Protein AF-A0A3R7EF73-F1 (afdb_monomer_lite)

pLDDT: mean 93.71, std 4.63, range [62.19, 98.06]

Sequence (76 aa):
AGLNPIRDRRGEKDLFGYTLRVKRTAIADELASAAELVIGQADEGIPAAIIRGYEYAKSNRGSARELVRAQEKSLF

Radius of gyration: 15.65 Å; chains: 1; bounding box: 32×32×42 Å

Foldseek 3Di:
DWFAQKDDQAQPADPVRDGDHDDIDRNVVVVVVVFCVVQDDPDPPRPGDDDPDDDTDTDPPHDPVVVDDDPVPDPD

Secondary structure (DSSP, 8-state):
-EE-SEEE-TT-B-TTSPBPSS-EEEHHHHHHHHHHHHH-SSS---------S----EESS--GGGTSPPGGG---

Structure (mmCIF, N/CA/C/O backbone):
data_AF-A0A3R7EF73-F1
#
_entry.id   AF-A0A3R7EF73-F1
#
loop_
_atom_site.group_PDB
_atom_site.id
_atom_site.type_symbol
_atom_site.label_atom_id
_atom_site.label_alt_id
_atom_site.label_comp_id
_atom_site.label_asym_id
_atom_site.label_entity_id
_atom_site.label_seq_id
_atom_site.pdbx_PDB_ins_code
_atom_site.Cartn_x
_atom_site.Cartn_y
_atom_site.Cartn_z
_atom_site.occupancy
_atom_site.B_iso_or_equiv
_atom_site.auth_seq_id
_atom_site.auth_comp_id
_atom_site.auth_asym_id
_atom_site.auth_atom_id
_atom_site.pdbx_PDB_model_num
ATOM 1 N N . ALA A 1 1 ? -8.820 -9.582 -4.323 1.00 62.19 1 ALA A N 1
ATOM 2 C CA . ALA A 1 1 ? -8.156 -8.857 -5.426 1.00 62.19 1 ALA A CA 1
ATOM 3 C C . ALA A 1 1 ? -9.097 -7.778 -5.952 1.00 62.19 1 ALA A C 1
ATOM 5 O O . ALA A 1 1 ? -10.305 -7.956 -5.870 1.00 62.19 1 ALA A O 1
ATOM 6 N N . GLY A 1 2 ? -8.549 -6.666 -6.433 1.00 89.88 2 GLY A N 1
ATOM 7 C CA . GLY A 1 2 ? -9.291 -5.497 -6.928 1.00 89.88 2 GLY A CA 1
ATOM 8 C C . GLY A 1 2 ? -8.354 -4.343 -7.303 1.00 89.88 2 GLY A C 1
ATOM 9 O O . GLY A 1 2 ? -8.656 -3.561 -8.197 1.00 89.88 2 GLY A O 1
ATOM 10 N N . LEU A 1 3 ? -7.169 -4.323 -6.690 1.00 93.06 3 LEU A N 1
ATOM 11 C CA . LEU A 1 3 ? -6.057 -3.391 -6.872 1.00 93.06 3 LEU A CA 1
ATOM 12 C C . LEU A 1 3 ? -4.815 -4.163 -7.353 1.00 93.06 3 LEU A C 1
ATOM 14 O O . LEU A 1 3 ? -4.585 -5.291 -6.914 1.00 93.06 3 LEU A O 1
ATOM 18 N N . ASN A 1 4 ? -3.995 -3.553 -8.209 1.00 94.44 4 ASN A N 1
ATOM 19 C CA . ASN A 1 4 ? -2.610 -3.971 -8.421 1.00 94.44 4 ASN A CA 1
ATOM 20 C C . ASN A 1 4 ? -1.730 -3.422 -7.276 1.00 94.44 4 ASN A C 1
ATOM 22 O O . ASN A 1 4 ? -1.637 -2.199 -7.143 1.00 94.44 4 ASN A O 1
ATOM 26 N N . PRO A 1 5 ? -1.099 -4.277 -6.448 1.00 94.50 5 PRO A N 1
ATOM 27 C CA . PRO A 1 5 ? -0.356 -3.827 -5.268 1.00 94.50 5 PRO A CA 1
ATOM 28 C C . PRO A 1 5 ? 0.901 -3.019 -5.613 1.00 94.50 5 PRO A C 1
ATOM 30 O O . PRO A 1 5 ? 1.378 -2.254 -4.775 1.00 94.50 5 PRO A O 1
ATOM 33 N N . ILE A 1 6 ? 1.430 -3.163 -6.835 1.00 94.88 6 ILE A N 1
ATOM 34 C CA . ILE A 1 6 ? 2.628 -2.461 -7.292 1.00 94.88 6 ILE A CA 1
ATOM 35 C C . ILE A 1 6 ? 2.309 -1.613 -8.519 1.00 94.88 6 ILE A C 1
ATOM 37 O O . ILE A 1 6 ? 1.901 -2.121 -9.563 1.00 94.88 6 ILE A O 1
ATOM 41 N N . ARG A 1 7 ? 2.609 -0.316 -8.437 1.00 93.31 7 ARG A N 1
ATOM 42 C CA . ARG A 1 7 ? 2.664 0.559 -9.607 1.00 93.31 7 ARG A CA 1
ATOM 43 C C . ARG A 1 7 ? 4.068 0.525 -10.193 1.00 93.31 7 ARG A C 1
ATOM 45 O O . ARG A 1 7 ? 5.013 1.067 -9.616 1.00 93.31 7 ARG A O 1
ATOM 52 N N . ASP A 1 8 ? 4.202 -0.118 -11.345 1.00 92.62 8 ASP A N 1
ATOM 53 C CA . ASP A 1 8 ? 5.435 -0.099 -12.120 1.00 92.62 8 ASP A CA 1
ATOM 54 C C . ASP A 1 8 ? 5.494 1.166 -12.975 1.00 92.62 8 ASP A C 1
ATOM 56 O O . ASP A 1 8 ? 4.645 1.375 -13.836 1.00 92.62 8 ASP A O 1
ATOM 60 N N . ARG A 1 9 ? 6.483 2.018 -12.707 1.00 92.31 9 ARG A N 1
ATOM 61 C CA . ARG A 1 9 ? 6.704 3.281 -13.423 1.00 92.31 9 ARG A CA 1
ATOM 62 C C . ARG A 1 9 ? 7.934 3.219 -14.323 1.00 92.31 9 ARG A C 1
ATOM 64 O O . ARG A 1 9 ? 8.379 4.240 -14.842 1.00 92.31 9 ARG A O 1
ATOM 71 N N . ARG A 1 10 ? 8.549 2.042 -14.469 1.00 94.75 10 ARG A N 1
ATOM 72 C CA . ARG A 1 10 ? 9.694 1.866 -15.366 1.00 94.75 10 ARG A CA 1
ATOM 73 C C . ARG A 1 10 ? 9.259 2.160 -16.801 1.00 94.75 10 ARG A C 1
ATOM 75 O O . ARG A 1 10 ? 8.204 1.713 -17.234 1.00 94.75 10 ARG A O 1
ATOM 82 N N . GLY A 1 11 ? 10.074 2.914 -17.530 1.00 94.38 11 GLY A N 1
ATOM 83 C CA . GLY A 1 11 ? 9.744 3.366 -18.885 1.00 94.38 11 GLY A CA 1
ATOM 84 C C . GLY A 1 11 ? 9.017 4.713 -18.952 1.00 94.38 11 GLY A C 1
ATOM 85 O O . GLY A 1 11 ? 9.062 5.349 -20.003 1.00 94.38 11 GLY A O 1
ATOM 86 N N . GLU A 1 12 ? 8.426 5.198 -17.852 1.00 95.06 12 GLU A N 1
ATOM 87 C CA . GLU A 1 12 ? 7.895 6.565 -17.788 1.00 95.06 12 GLU A CA 1
ATOM 88 C C . GLU A 1 12 ? 9.030 7.604 -17.857 1.00 95.06 12 GLU A C 1
ATOM 90 O O . GLU A 1 12 ? 10.189 7.319 -17.529 1.00 95.06 12 GLU A O 1
ATOM 95 N N . LYS A 1 13 ? 8.677 8.824 -18.270 1.00 96.88 13 LYS A N 1
ATOM 96 C CA . LYS A 1 13 ? 9.569 9.984 -18.314 1.00 96.88 13 LYS A CA 1
ATOM 97 C C . LYS A 1 13 ? 9.405 10.835 -17.060 1.00 96.88 13 LYS A C 1
ATOM 99 O O . LYS A 1 13 ? 8.284 11.040 -16.599 1.00 96.88 13 LYS A O 1
ATOM 104 N N . ASP A 1 14 ? 10.513 11.312 -16.506 1.00 94.38 14 ASP A N 1
ATOM 105 C CA . ASP A 1 14 ? 10.495 12.303 -15.431 1.00 94.38 14 ASP A CA 1
ATOM 106 C C . ASP A 1 14 ? 10.338 13.740 -15.968 1.00 94.38 14 ASP A C 1
ATOM 108 O O . ASP A 1 14 ? 10.182 13.960 -17.172 1.00 94.38 14 ASP A O 1
ATOM 112 N N . LEU A 1 15 ? 10.387 14.723 -15.061 1.00 95.94 15 LEU A N 1
ATOM 113 C CA . LEU A 1 15 ? 10.240 16.150 -15.378 1.00 95.94 15 LEU A CA 1
ATOM 114 C C . LEU A 1 15 ? 11.314 16.690 -16.337 1.00 95.94 15 LEU A C 1
ATOM 116 O O . LEU A 1 15 ? 11.105 17.733 -16.947 1.00 95.94 15 LEU A O 1
ATOM 120 N N . PHE A 1 16 ? 12.440 15.993 -16.487 1.00 96.88 16 PHE A N 1
ATOM 121 C CA . PHE A 1 16 ? 13.557 16.388 -17.344 1.00 96.88 16 PHE A CA 1
ATOM 122 C C . PHE A 1 16 ? 13.690 15.484 -18.582 1.00 96.88 16 PHE A C 1
ATOM 124 O O . PHE A 1 16 ? 14.660 15.590 -19.329 1.00 96.88 16 PHE A O 1
ATOM 131 N N . GLY A 1 17 ? 12.723 14.590 -18.820 1.00 95.75 17 GLY A N 1
ATOM 132 C CA . GLY A 1 17 ? 12.721 13.684 -19.969 1.00 95.75 17 GLY A CA 1
ATOM 133 C C . GLY A 1 17 ? 13.613 12.444 -19.814 1.00 95.75 17 GLY A C 1
ATOM 134 O O . GLY A 1 17 ? 13.797 11.694 -20.787 1.00 95.75 17 GLY A O 1
ATOM 135 N N . TYR A 1 18 ? 14.132 12.158 -18.617 1.00 95.50 18 TYR A N 1
ATOM 136 C CA . TYR A 1 18 ? 14.865 10.918 -18.360 1.00 95.50 18 TYR A CA 1
ATOM 137 C C . TYR A 1 18 ? 13.907 9.747 -18.150 1.00 95.50 18 TYR A C 1
ATOM 139 O O . TYR A 1 18 ? 12.834 9.880 -17.566 1.00 95.50 18 TYR A O 1
ATOM 147 N N . THR A 1 19 ? 14.298 8.571 -18.642 1.00 96.69 19 THR A N 1
ATOM 148 C CA . THR A 1 19 ? 13.507 7.348 -18.474 1.00 96.69 19 THR A CA 1
ATOM 149 C C . THR A 1 19 ? 13.752 6.739 -17.097 1.00 96.69 19 THR A C 1
ATOM 151 O O . THR A 1 19 ? 14.887 6.402 -16.752 1.00 96.69 19 THR A O 1
ATOM 154 N N . LEU A 1 20 ? 12.682 6.502 -16.339 1.00 95.69 20 LEU A N 1
ATOM 155 C CA . LEU A 1 20 ? 12.751 5.793 -15.065 1.00 95.69 20 LEU A CA 1
ATOM 156 C C . LEU A 1 20 ? 13.168 4.332 -15.292 1.00 95.69 20 LEU A C 1
ATOM 158 O O . LEU A 1 20 ? 12.477 3.575 -15.973 1.00 95.69 20 LEU A O 1
ATOM 162 N N . ARG A 1 21 ? 14.296 3.911 -14.702 1.00 91.94 21 ARG A N 1
ATOM 163 C CA . ARG A 1 21 ? 14.841 2.547 -14.887 1.00 91.94 21 ARG A CA 1
ATOM 164 C C . ARG A 1 21 ? 14.421 1.552 -13.804 1.00 91.94 21 ARG A C 1
ATOM 166 O O . ARG A 1 21 ? 14.289 0.366 -14.086 1.00 91.94 21 ARG A O 1
ATOM 173 N N . VAL A 1 22 ? 14.206 2.016 -12.571 1.00 88.38 22 VAL A N 1
ATOM 174 C CA . VAL A 1 22 ? 14.050 1.141 -11.387 1.00 88.38 22 VAL A CA 1
ATOM 175 C C . VAL A 1 22 ? 12.873 1.521 -10.479 1.00 88.38 22 VAL A C 1
ATOM 177 O O . VAL A 1 22 ? 12.831 1.124 -9.319 1.00 88.38 22 VAL A O 1
ATOM 180 N N . LYS A 1 23 ? 11.892 2.285 -10.975 1.00 90.88 23 LYS A N 1
ATOM 181 C CA . LYS A 1 23 ? 10.793 2.783 -10.136 1.00 90.88 23 LYS A CA 1
ATOM 182 C C . LYS A 1 23 ? 9.612 1.808 -10.096 1.00 90.88 23 LYS A C 1
ATOM 184 O O . LYS A 1 23 ? 8.819 1.750 -11.030 1.00 90.88 23 LYS A O 1
ATOM 189 N N . ARG A 1 24 ? 9.477 1.088 -8.982 1.00 92.31 24 ARG A N 1
ATOM 190 C CA . ARG A 1 24 ? 8.282 0.315 -8.612 1.00 92.31 24 ARG A CA 1
ATOM 191 C C . ARG A 1 24 ? 7.802 0.808 -7.252 1.00 92.31 24 ARG A C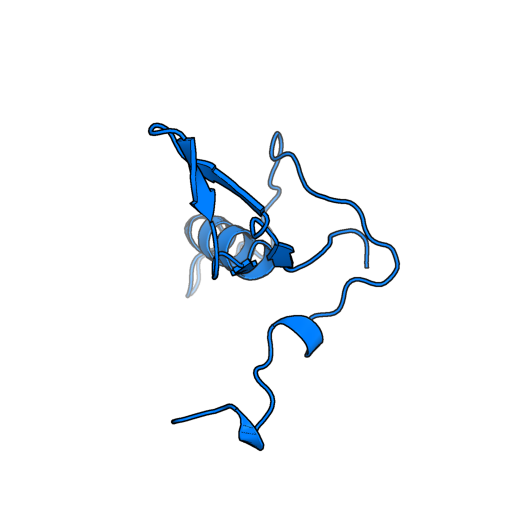 1
ATOM 193 O O . ARG A 1 24 ? 8.602 0.854 -6.323 1.00 92.31 24 ARG A O 1
ATOM 200 N N . THR A 1 25 ? 6.538 1.194 -7.153 1.00 94.38 25 THR A N 1
ATOM 201 C CA . THR A 1 25 ? 5.955 1.719 -5.913 1.00 94.38 25 THR A CA 1
ATOM 202 C C . THR A 1 25 ? 4.971 0.709 -5.330 1.00 94.38 25 THR A C 1
ATOM 204 O O . THR A 1 25 ? 4.090 0.241 -6.053 1.00 94.38 25 THR A O 1
ATOM 207 N N . ALA A 1 26 ? 5.116 0.377 -4.046 1.00 95.69 26 ALA A N 1
ATOM 208 C CA . ALA A 1 26 ? 4.212 -0.496 -3.297 1.00 95.69 26 ALA A CA 1
ATOM 209 C C . ALA A 1 26 ? 2.957 0.280 -2.860 1.00 95.69 26 ALA A C 1
ATOM 211 O O . ALA A 1 26 ? 2.831 0.703 -1.717 1.00 95.69 26 ALA A O 1
ATOM 212 N N . ILE A 1 27 ? 2.032 0.497 -3.797 1.00 95.56 27 ILE A N 1
ATOM 213 C CA . ILE A 1 27 ? 0.820 1.300 -3.573 1.00 95.56 27 ILE A CA 1
ATOM 214 C C . ILE A 1 27 ? -0.044 0.731 -2.448 1.00 95.56 27 ILE A C 1
ATOM 216 O O . ILE A 1 27 ? -0.641 1.489 -1.692 1.00 95.56 27 ILE A O 1
ATOM 220 N N . ALA A 1 28 ? -0.121 -0.597 -2.328 1.00 95.31 28 ALA A N 1
ATOM 221 C CA . ALA A 1 28 ? -0.875 -1.221 -1.246 1.00 95.31 28 ALA A CA 1
ATOM 222 C C . ALA A 1 28 ? -0.344 -0.812 0.141 1.00 95.31 28 ALA A C 1
ATOM 224 O O . ALA A 1 28 ? -1.151 -0.500 1.012 1.00 95.31 28 ALA A O 1
ATOM 225 N N . ASP A 1 29 ? 0.980 -0.744 0.311 1.00 96.38 29 ASP A N 1
ATOM 226 C CA . ASP A 1 29 ? 1.605 -0.338 1.575 1.00 96.38 29 ASP A CA 1
ATOM 227 C C . ASP A 1 29 ? 1.419 1.161 1.824 1.00 96.38 29 ASP A C 1
ATOM 229 O O . ASP A 1 29 ? 1.044 1.546 2.921 1.00 96.38 29 ASP A O 1
ATOM 233 N N . GLU A 1 30 ? 1.577 2.013 0.803 1.00 96.88 30 GLU A N 1
ATOM 234 C CA . GLU A 1 30 ? 1.336 3.461 0.940 1.00 96.88 30 GLU A CA 1
ATOM 235 C C . GLU A 1 30 ? -0.105 3.764 1.389 1.00 96.88 30 GLU A C 1
ATOM 237 O O . GLU A 1 30 ? -0.329 4.609 2.258 1.00 96.88 30 GLU A O 1
ATOM 242 N N . LEU A 1 31 ? -1.090 3.052 0.829 1.00 96.50 31 LEU A N 1
ATOM 243 C CA . LEU A 1 31 ? -2.495 3.174 1.222 1.00 96.50 31 LEU A CA 1
ATOM 244 C C . LEU A 1 31 ? -2.743 2.629 2.635 1.00 96.50 31 LEU A C 1
ATOM 246 O O . LEU A 1 31 ? -3.495 3.241 3.392 1.00 96.50 31 LEU A O 1
ATOM 250 N N . ALA A 1 32 ? -2.120 1.504 2.997 1.00 96.12 32 ALA A N 1
ATOM 251 C CA . ALA A 1 32 ? -2.229 0.929 4.335 1.00 96.12 32 ALA A CA 1
ATOM 252 C C . ALA A 1 32 ? -1.621 1.858 5.398 1.00 96.12 32 ALA A C 1
ATOM 254 O O . ALA A 1 32 ? -2.273 2.136 6.400 1.00 96.12 32 ALA A O 1
ATOM 255 N N . SER A 1 33 ? -0.437 2.418 5.141 1.00 97.00 33 SER A N 1
ATOM 256 C CA . SER A 1 33 ? 0.207 3.400 6.018 1.00 97.00 33 SER A CA 1
ATOM 257 C C . SER A 1 33 ? -0.619 4.679 6.156 1.00 97.00 33 SER A C 1
ATOM 259 O O . SER A 1 33 ? -0.723 5.232 7.245 1.00 97.00 33 SER A O 1
ATOM 261 N N . ALA A 1 34 ? -1.257 5.152 5.080 1.00 97.06 34 ALA A N 1
ATOM 262 C CA . ALA A 1 34 ? -2.162 6.298 5.170 1.00 97.06 34 ALA A CA 1
ATOM 263 C C . ALA A 1 34 ? -3.420 5.987 6.002 1.00 97.06 34 ALA A C 1
ATOM 265 O O . ALA A 1 34 ? -3.880 6.836 6.762 1.00 97.06 34 ALA A O 1
ATOM 266 N N . ALA A 1 35 ? -3.978 4.780 5.866 1.00 97.81 35 ALA A N 1
ATOM 267 C CA . ALA A 1 35 ? -5.124 4.329 6.652 1.00 97.81 35 ALA A CA 1
ATOM 268 C C . ALA A 1 35 ? -4.785 4.186 8.144 1.00 97.81 35 ALA A C 1
AT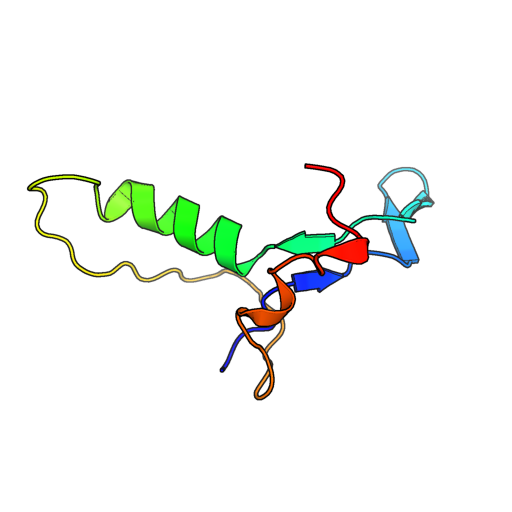OM 270 O O . ALA A 1 35 ? -5.607 4.528 8.991 1.00 97.81 35 ALA A O 1
ATOM 271 N N . GLU A 1 36 ? -3.575 3.731 8.466 1.00 97.31 36 GLU A N 1
ATOM 272 C CA . GLU A 1 36 ? -3.098 3.570 9.841 1.00 97.31 36 GLU A CA 1
ATOM 273 C C . GLU A 1 36 ? -3.155 4.883 10.637 1.00 97.31 36 GLU A C 1
ATOM 275 O O . GLU A 1 36 ? -3.564 4.874 11.794 1.00 97.31 36 GLU A O 1
ATOM 280 N N . LEU A 1 37 ? -2.876 6.028 9.998 1.00 97.00 37 LEU A N 1
ATOM 281 C CA . LEU A 1 37 ? -2.945 7.351 10.639 1.00 97.00 37 LEU A CA 1
ATOM 282 C C . LEU A 1 37 ? -4.331 7.705 11.201 1.00 97.00 37 LEU A C 1
ATOM 284 O O . LEU A 1 37 ? -4.419 8.521 12.115 1.00 97.00 37 LEU A O 1
ATOM 288 N N . VAL A 1 38 ? -5.407 7.148 10.636 1.00 97.12 38 VAL A N 1
ATOM 289 C CA . VAL A 1 38 ? -6.787 7.407 11.087 1.00 97.12 38 VAL A CA 1
ATOM 290 C C . VAL A 1 38 ? -7.400 6.230 11.839 1.00 97.12 38 VAL A C 1
ATOM 292 O O . VAL A 1 38 ? -8.363 6.428 12.571 1.00 97.12 38 VAL A O 1
ATOM 295 N N . ILE A 1 39 ? -6.872 5.020 11.639 1.00 98.06 39 ILE A N 1
ATOM 296 C CA . ILE A 1 39 ? -7.264 3.819 12.384 1.00 98.06 39 ILE A CA 1
ATOM 297 C C . ILE A 1 39 ? -6.682 3.862 13.803 1.00 98.06 39 ILE A C 1
ATOM 299 O O . ILE A 1 39 ? -7.373 3.497 14.751 1.00 98.06 39 ILE A O 1
ATOM 303 N N . GLY A 1 40 ? -5.455 4.363 13.954 1.00 96.00 40 GLY A N 1
ATOM 304 C CA . GLY A 1 40 ? -4.740 4.333 15.225 1.00 96.00 40 GLY A CA 1
ATOM 305 C C . GLY A 1 40 ? -3.989 3.019 15.452 1.00 96.00 40 GLY A C 1
ATOM 306 O O . GLY A 1 40 ? -4.072 2.088 14.648 1.00 96.00 40 GLY A O 1
ATOM 307 N N . GLN A 1 41 ? -3.200 2.965 16.525 1.00 94.50 41 GLN A N 1
ATOM 308 C CA . GLN A 1 41 ? -2.299 1.836 16.823 1.00 94.50 41 GLN A CA 1
ATOM 309 C C . GLN A 1 41 ? -2.525 1.216 18.213 1.00 94.50 41 GLN A C 1
ATOM 311 O O . GLN A 1 41 ? -1.762 0.340 18.626 1.00 94.50 41 GLN A O 1
ATOM 316 N N . ALA A 1 42 ? -3.547 1.654 18.944 1.00 95.69 42 ALA A N 1
ATOM 317 C CA . ALA A 1 42 ? -3.809 1.276 20.324 1.00 95.69 42 ALA A CA 1
ATOM 318 C C . ALA A 1 42 ? -5.318 1.076 20.587 1.00 95.69 42 ALA A C 1
ATOM 320 O O . ALA A 1 42 ? -5.934 0.157 20.042 1.00 95.69 42 ALA A O 1
ATOM 321 N N . ASP A 1 43 ? -5.899 1.867 21.491 1.00 96.56 43 ASP A N 1
ATOM 322 C CA . ASP A 1 43 ? -7.260 1.726 22.005 1.00 96.56 43 ASP A CA 1
ATOM 323 C C . ASP A 1 43 ? -8.297 2.590 21.267 1.00 96.56 43 ASP A C 1
ATOM 325 O O . ASP A 1 43 ? -9.444 2.675 21.705 1.00 96.56 43 ASP A O 1
ATOM 329 N N . GLU A 1 44 ? -7.941 3.180 20.120 1.00 98.00 44 GLU A N 1
ATOM 330 C CA . GLU A 1 44 ? -8.815 4.076 19.353 1.00 98.00 44 GLU A CA 1
ATOM 331 C C . GLU A 1 44 ? -10.097 3.378 18.873 1.00 98.00 44 GLU A C 1
ATOM 333 O O . GLU A 1 44 ? -11.130 4.021 18.682 1.00 98.00 44 GLU A O 1
ATOM 338 N N . GLY A 1 45 ? -10.050 2.054 18.688 1.00 96.56 45 GLY A N 1
ATOM 339 C CA . GLY A 1 45 ? -11.230 1.245 18.379 1.00 96.56 45 GLY A CA 1
ATOM 340 C C . GLY A 1 45 ? -11.800 1.469 16.973 1.00 96.56 45 GLY A C 1
ATOM 341 O O . GLY A 1 45 ? -12.982 1.207 16.748 1.00 96.56 45 GLY A O 1
ATOM 342 N N . ILE A 1 46 ? -10.986 1.940 16.021 1.00 97.81 46 ILE A N 1
ATOM 343 C CA . ILE A 1 46 ? -11.395 2.223 14.636 1.00 97.81 46 ILE A CA 1
ATOM 344 C C . ILE A 1 46 ? -10.909 1.085 13.717 1.00 97.81 46 ILE A C 1
ATOM 346 O O . ILE A 1 46 ? -9.748 1.055 13.335 1.00 97.81 46 ILE A O 1
ATOM 350 N N . PRO A 1 47 ? -11.759 0.130 13.299 1.00 95.25 47 PRO A N 1
ATOM 351 C CA . PRO A 1 47 ? -11.294 -1.08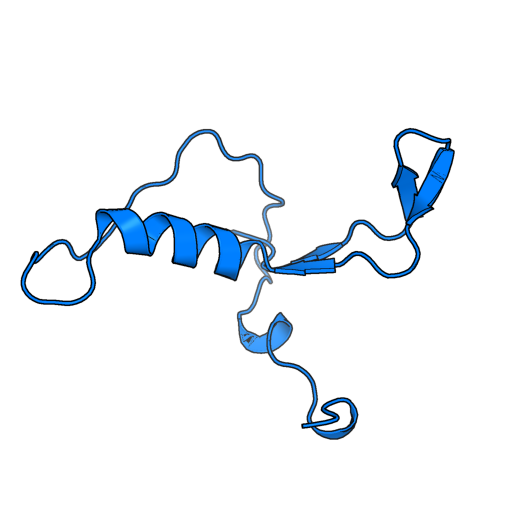8 12.625 1.00 95.25 47 PRO A CA 1
ATOM 352 C C . PRO A 1 47 ? -11.039 -0.933 11.117 1.00 95.25 47 PRO A C 1
ATOM 354 O O . PRO A 1 47 ? -10.571 -1.876 10.478 1.00 95.25 47 PRO A O 1
ATOM 357 N N . ALA A 1 48 ? -11.418 0.195 10.508 1.00 97.06 48 ALA A N 1
ATOM 358 C CA . ALA A 1 48 ? -11.332 0.378 9.062 1.00 97.06 48 ALA A CA 1
ATOM 359 C C . ALA A 1 48 ? -11.267 1.853 8.651 1.00 97.06 48 ALA A C 1
ATOM 361 O O . ALA A 1 48 ? -11.859 2.719 9.293 1.00 97.06 48 ALA A O 1
ATOM 362 N N . ALA A 1 49 ? -10.637 2.109 7.503 1.00 97.44 49 ALA A N 1
ATOM 363 C CA . ALA A 1 49 ? -10.627 3.406 6.836 1.00 97.44 49 ALA A CA 1
ATOM 364 C C . ALA A 1 49 ? -11.076 3.269 5.376 1.00 97.44 49 ALA A C 1
ATOM 366 O O . ALA A 1 49 ? -10.838 2.249 4.726 1.00 97.44 49 ALA A O 1
ATOM 367 N N . ILE A 1 50 ? -11.703 4.320 4.843 1.00 97.38 50 ILE A N 1
ATOM 368 C CA . ILE A 1 50 ? -12.116 4.389 3.438 1.00 97.38 50 ILE A CA 1
ATOM 369 C C . ILE A 1 50 ? -11.289 5.461 2.734 1.00 97.38 50 ILE A C 1
ATOM 371 O O . ILE A 1 50 ? -11.433 6.651 3.013 1.00 97.38 50 ILE A O 1
ATOM 375 N N . ILE A 1 51 ? -10.485 5.045 1.756 1.00 96.50 51 ILE A N 1
ATOM 376 C CA . ILE A 1 51 ? -9.744 5.954 0.878 1.00 96.50 51 ILE A CA 1
ATOM 377 C C . ILE A 1 51 ? -10.572 6.208 -0.384 1.00 96.50 51 ILE A C 1
ATOM 379 O O . ILE A 1 51 ? -10.993 5.275 -1.069 1.00 96.50 51 ILE A O 1
ATOM 383 N N . ARG A 1 52 ? -10.817 7.485 -0.698 1.00 96.81 52 ARG A N 1
ATOM 384 C CA . ARG A 1 52 ? -11.576 7.929 -1.880 1.00 96.81 52 ARG A CA 1
ATOM 385 C C . ARG A 1 52 ? -10.750 8.903 -2.715 1.00 96.81 52 ARG A C 1
ATOM 387 O O . ARG A 1 52 ? -9.941 9.644 -2.174 1.00 96.81 52 ARG A O 1
ATOM 394 N N . GLY A 1 53 ? -10.978 8.905 -4.029 1.00 95.81 53 GLY A N 1
ATOM 395 C CA . GLY A 1 53 ? -10.324 9.827 -4.969 1.00 95.81 53 GLY A CA 1
ATOM 396 C C . GLY A 1 53 ? -8.922 9.414 -5.426 1.00 95.81 53 GLY A C 1
ATOM 397 O O . GLY A 1 53 ? -8.350 10.082 -6.278 1.00 95.81 53 GLY A O 1
ATOM 398 N N . TYR A 1 54 ? -8.375 8.310 -4.911 1.00 94.44 54 TYR A N 1
ATOM 399 C CA . TYR A 1 54 ? -7.112 7.767 -5.398 1.00 94.44 54 TYR A CA 1
ATOM 400 C C . TYR A 1 54 ? -7.323 6.957 -6.684 1.00 94.44 54 TYR A C 1
ATOM 402 O O . TYR A 1 54 ? -8.099 5.998 -6.701 1.00 94.44 54 TYR A O 1
ATOM 410 N N . GLU A 1 55 ? -6.621 7.321 -7.755 1.00 93.75 55 GLU A N 1
ATOM 411 C CA . GLU A 1 55 ? -6.606 6.555 -9.000 1.00 93.75 55 GLU A CA 1
ATOM 412 C C . GLU A 1 55 ? -5.634 5.377 -8.893 1.00 93.75 55 GLU A C 1
ATOM 414 O O . GLU A 1 55 ? -4.431 5.554 -8.698 1.00 93.75 55 GLU A O 1
ATOM 419 N N . TYR A 1 56 ? -6.148 4.157 -9.059 1.00 92.12 56 TYR A N 1
ATOM 420 C CA . TYR A 1 56 ? -5.350 2.938 -8.981 1.00 92.12 56 TYR A CA 1
ATOM 421 C C . TYR A 1 56 ? -5.624 1.984 -10.140 1.00 92.12 56 TYR A C 1
ATOM 423 O O . TYR A 1 56 ? -6.735 1.894 -10.669 1.00 92.12 56 TYR A O 1
ATOM 431 N N . ALA A 1 57 ? -4.600 1.214 -10.508 1.00 92.00 57 ALA A N 1
ATOM 432 C CA . ALA A 1 57 ? -4.741 0.151 -11.490 1.00 92.00 57 ALA A CA 1
ATOM 433 C C . ALA A 1 57 ? -5.559 -1.000 -10.891 1.00 92.00 57 ALA A C 1
ATOM 435 O O . ALA A 1 57 ? -5.143 -1.637 -9.920 1.00 92.00 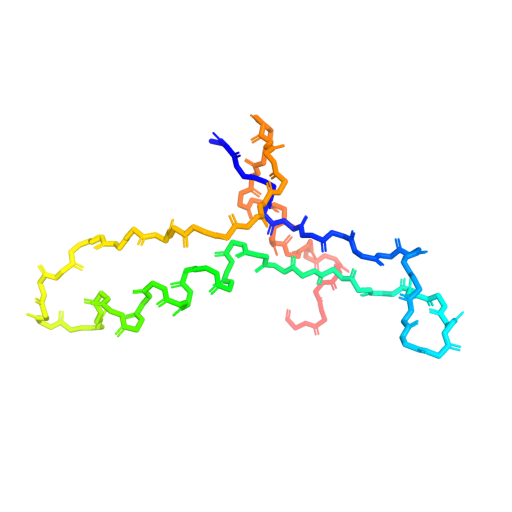57 ALA A O 1
ATOM 436 N N . LYS A 1 58 ? -6.724 -1.279 -11.478 1.00 92.88 58 LYS A N 1
ATOM 437 C CA . LYS A 1 58 ? -7.561 -2.412 -11.076 1.00 92.88 58 LYS A CA 1
ATOM 438 C C . LYS A 1 58 ? -6.914 -3.723 -11.508 1.00 92.88 58 LYS A C 1
ATOM 440 O O . LYS A 1 58 ? -6.412 -3.838 -12.623 1.00 92.88 58 LYS A O 1
ATOM 445 N N . SER A 1 59 ? -6.945 -4.724 -10.635 1.00 92.81 59 SER A N 1
ATOM 446 C CA . SER A 1 59 ? -6.454 -6.062 -10.967 1.00 92.81 59 SER A CA 1
ATOM 447 C C . SER A 1 59 ? -7.214 -7.139 -10.213 1.00 92.81 59 SER A C 1
ATOM 449 O O . SER A 1 59 ? -7.250 -7.157 -8.983 1.00 92.81 59 SER A O 1
ATOM 451 N N . ASN A 1 60 ? -7.745 -8.100 -10.964 1.00 90.75 60 ASN A N 1
ATOM 452 C CA . ASN A 1 60 ? -8.409 -9.285 -10.418 1.00 90.75 60 ASN A CA 1
ATOM 453 C C . ASN A 1 60 ? -7.394 -10.352 -9.977 1.00 90.75 60 ASN A C 1
ATOM 455 O O . ASN A 1 60 ? -7.772 -11.351 -9.374 1.00 90.75 60 ASN A O 1
ATOM 459 N N . ARG A 1 61 ? -6.108 -10.149 -10.293 1.00 90.81 61 ARG A N 1
ATOM 460 C CA . ARG A 1 6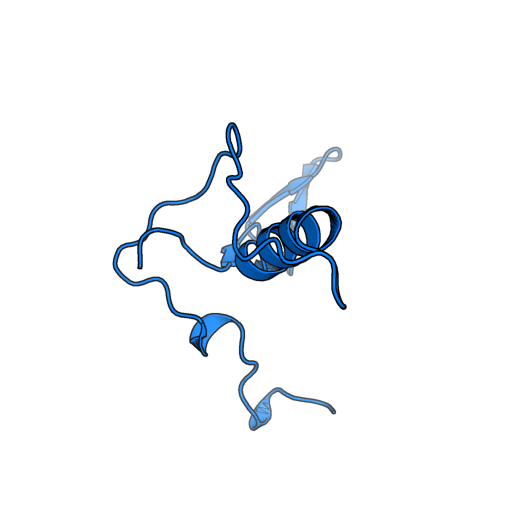1 ? -5.004 -11.073 -10.000 1.00 90.81 61 ARG A CA 1
ATOM 461 C C . ARG A 1 61 ? -3.988 -10.508 -9.004 1.00 90.81 61 ARG A C 1
ATOM 463 O O . ARG A 1 61 ? -3.042 -11.211 -8.678 1.00 90.81 61 ARG A O 1
ATOM 470 N N . GLY A 1 62 ? -4.183 -9.272 -8.535 1.00 90.62 62 GLY A N 1
ATOM 471 C CA . GLY A 1 62 ? -3.281 -8.631 -7.578 1.00 90.62 62 GLY A CA 1
ATOM 472 C C . GLY A 1 62 ? -3.182 -9.423 -6.274 1.00 90.62 62 GLY A C 1
ATOM 473 O O . GLY A 1 62 ? -4.207 -9.838 -5.720 1.00 90.62 62 GLY A O 1
ATOM 474 N N . SER A 1 63 ? -1.955 -9.627 -5.798 1.00 93.62 63 SER A N 1
ATOM 475 C CA . SER A 1 63 ? -1.640 -10.464 -4.640 1.00 93.62 63 SER A CA 1
ATOM 476 C C . SER A 1 63 ? -0.593 -9.827 -3.729 1.00 93.62 63 SER A C 1
ATOM 478 O O . SER A 1 63 ? 0.432 -9.339 -4.194 1.00 93.62 63 SER A O 1
ATOM 480 N N . ALA A 1 64 ? -0.784 -9.929 -2.410 1.00 91.56 64 ALA A N 1
ATOM 481 C CA . ALA A 1 64 ? 0.206 -9.481 -1.423 1.00 91.56 64 ALA A CA 1
ATOM 482 C C . ALA A 1 64 ? 1.572 -10.177 -1.589 1.00 91.56 64 ALA A C 1
ATOM 484 O O . ALA A 1 64 ? 2.607 -9.603 -1.263 1.00 91.56 64 ALA A O 1
ATOM 485 N N . ARG A 1 65 ? 1.602 -11.385 -2.175 1.00 92.44 65 ARG A N 1
ATOM 486 C CA . ARG A 1 65 ? 2.854 -12.101 -2.481 1.00 92.44 65 ARG A CA 1
ATOM 487 C C . ARG A 1 65 ? 3.760 -11.337 -3.449 1.00 92.44 65 ARG A C 1
ATOM 489 O O . ARG A 1 65 ? 4.955 -11.588 -3.461 1.00 92.44 65 ARG A O 1
ATOM 496 N N . GLU A 1 66 ? 3.212 -10.424 -4.251 1.00 91.00 66 GLU A N 1
ATOM 497 C CA . GLU A 1 66 ? 3.993 -9.605 -5.186 1.00 91.00 66 GLU A CA 1
ATOM 498 C C . GLU A 1 66 ? 4.851 -8.546 -4.478 1.00 91.00 66 GLU A C 1
ATOM 500 O O . GLU A 1 66 ? 5.852 -8.108 -5.047 1.00 91.00 66 GLU A O 1
ATOM 505 N N . LEU A 1 67 ? 4.469 -8.146 -3.257 1.00 91.81 67 LEU A N 1
ATOM 506 C CA . LEU A 1 67 ? 5.218 -7.206 -2.414 1.00 91.81 67 LEU A CA 1
ATOM 507 C C . LEU A 1 67 ? 6.400 -7.885 -1.715 1.00 91.81 67 LEU A C 1
ATOM 509 O O . LEU A 1 67 ? 7.409 -7.243 -1.427 1.00 91.81 67 LEU A 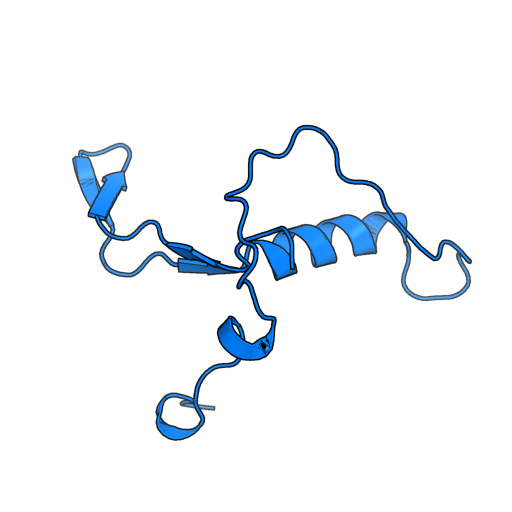O 1
ATOM 513 N N . VAL A 1 68 ? 6.295 -9.193 -1.473 1.00 92.81 68 VAL A N 1
ATOM 514 C CA . VAL A 1 68 ? 7.343 -9.970 -0.814 1.00 92.81 68 VAL A CA 1
ATOM 515 C C . VAL A 1 68 ? 8.512 -10.164 -1.774 1.00 92.81 68 VAL A C 1
ATOM 517 O O . VAL A 1 68 ? 8.374 -10.699 -2.877 1.00 92.81 68 VAL A O 1
ATOM 520 N N . ARG A 1 69 ? 9.699 -9.734 -1.347 1.00 90.31 69 ARG A N 1
ATOM 521 C CA . ARG A 1 69 ? 10.930 -9.946 -2.103 1.00 90.31 69 ARG A CA 1
ATOM 522 C C . ARG A 1 69 ? 11.336 -11.414 -2.012 1.00 90.31 69 ARG A C 1
ATOM 524 O O . ARG A 1 69 ? 11.358 -11.991 -0.931 1.00 90.31 69 ARG A O 1
ATOM 531 N N . ALA A 1 70 ? 11.664 -12.007 -3.155 1.00 91.50 70 ALA A N 1
ATOM 532 C CA . ALA A 1 70 ? 12.154 -13.378 -3.197 1.00 91.50 70 ALA A CA 1
ATOM 533 C C . ALA A 1 70 ? 13.456 -13.507 -2.387 1.00 91.50 70 ALA A C 1
ATOM 535 O O . ALA A 1 70 ? 14.289 -12.594 -2.421 1.00 91.50 70 ALA A O 1
ATOM 536 N N . GLN A 1 71 ? 13.611 -14.616 -1.660 1.00 90.75 71 GLN A N 1
ATOM 537 C CA . GLN A 1 71 ? 14.689 -14.813 -0.687 1.00 90.75 71 GLN A CA 1
ATOM 538 C C . GLN A 1 71 ? 16.069 -14.652 -1.330 1.00 90.75 71 GLN A C 1
ATOM 540 O O . GLN A 1 71 ? 16.919 -13.948 -0.800 1.00 90.75 71 GLN A O 1
ATOM 545 N N . GLU A 1 72 ? 16.261 -15.208 -2.524 1.00 94.38 72 GLU A N 1
ATOM 546 C CA . GLU A 1 72 ? 17.505 -15.129 -3.290 1.00 94.38 72 GLU A CA 1
ATOM 547 C C . GLU A 1 72 ? 17.851 -13.708 -3.759 1.00 94.38 72 GLU A C 1
ATOM 549 O O . GLU A 1 72 ? 18.979 -13.428 -4.157 1.00 94.38 72 GLU A O 1
ATOM 554 N N . LYS A 1 73 ? 16.876 -12.795 -3.724 1.00 89.06 73 LYS A N 1
ATOM 555 C CA . LYS A 1 73 ? 17.059 -11.376 -4.039 1.00 89.06 73 LYS A CA 1
ATOM 556 C C . LYS A 1 73 ? 17.124 -10.516 -2.785 1.00 89.06 73 LYS A C 1
ATOM 558 O O . LYS A 1 73 ? 17.364 -9.315 -2.941 1.00 89.06 73 LYS A O 1
ATOM 563 N N . SER A 1 74 ? 16.858 -11.057 -1.596 1.00 88.00 74 SER A N 1
ATOM 564 C CA . SER A 1 74 ? 16.952 -10.321 -0.335 1.00 88.00 74 SER A CA 1
ATOM 565 C C . SER A 1 74 ? 18.414 -10.233 0.085 1.00 88.00 74 SER A C 1
ATOM 567 O O . SER A 1 74 ? 19.087 -11.248 0.213 1.00 88.00 74 SER A O 1
ATOM 569 N N . LEU A 1 75 ? 18.924 -9.010 0.244 1.00 89.50 75 LEU A N 1
ATOM 570 C CA . LEU A 1 75 ? 20.295 -8.770 0.717 1.00 89.50 75 LEU A CA 1
ATOM 571 C C . LEU A 1 75 ? 20.377 -8.677 2.250 1.00 89.50 75 LEU A C 1
ATOM 573 O O . LEU A 1 75 ? 21.473 -8.545 2.787 1.00 89.50 75 LEU A O 1
ATOM 577 N N . PHE A 1 76 ? 19.221 -8.717 2.917 1.00 83.06 76 PHE A N 1
ATOM 578 C CA . PHE A 1 76 ? 19.020 -8.632 4.360 1.00 83.06 76 PHE A CA 1
ATOM 579 C C . PHE A 1 76 ? 17.953 -9.644 4.776 1.00 83.06 76 PHE A C 1
ATOM 581 O O . PHE A 1 76 ? 17.079 -9.941 3.919 1.00 83.06 76 PHE A O 1
#